Protein AF-A0A968TWY5-F1 (afdb_monomer_lite)

Structure (mmCIF, N/CA/C/O backbone):
data_AF-A0A968TWY5-F1
#
_entry.id   AF-A0A968TWY5-F1
#
loop_
_atom_site.group_PDB
_atom_site.id
_atom_site.type_symbol
_atom_site.label_atom_id
_atom_site.label_alt_id
_atom_site.label_comp_id
_atom_site.label_asym_id
_atom_site.label_entity_id
_atom_site.label_seq_id
_atom_site.pdbx_PDB_ins_code
_atom_site.Cartn_x
_atom_site.Cartn_y
_atom_site.Cartn_z
_atom_site.occupancy
_atom_site.B_iso_or_equiv
_atom_site.auth_seq_id
_atom_site.auth_comp_id
_atom_site.auth_asym_id
_atom_site.auth_atom_id
_atom_site.pdbx_PDB_model_num
ATOM 1 N N . MET A 1 1 ? 3.006 29.944 -26.250 1.00 40.38 1 MET A N 1
ATOM 2 C CA . MET A 1 1 ? 3.467 28.878 -25.336 1.00 40.38 1 MET A CA 1
ATOM 3 C C . MET A 1 1 ? 2.674 28.995 -24.046 1.00 40.38 1 MET A C 1
ATOM 5 O O . MET A 1 1 ? 3.045 29.760 -23.170 1.00 40.38 1 MET A O 1
ATOM 9 N N . THR A 1 2 ? 1.521 28.339 -23.972 1.00 36.22 2 THR A N 1
ATOM 10 C CA . THR A 1 2 ? 0.709 28.287 -22.752 1.00 36.22 2 THR A CA 1
ATOM 11 C C . THR A 1 2 ? 1.194 27.105 -21.925 1.00 36.22 2 THR A C 1
ATOM 13 O O . THR A 1 2 ? 0.906 25.958 -22.264 1.00 36.22 2 THR A O 1
ATOM 16 N N . SER A 1 3 ? 1.993 27.384 -20.892 1.00 39.66 3 SER A N 1
ATOM 17 C CA . SER A 1 3 ? 2.350 26.392 -19.877 1.00 39.66 3 SER A CA 1
ATOM 18 C C . SER A 1 3 ? 1.072 25.863 -19.247 1.00 39.66 3 SER A C 1
ATOM 20 O O . SER A 1 3 ? 0.326 26.602 -18.610 1.00 39.66 3 SER A O 1
ATOM 22 N N . ASN A 1 4 ? 0.817 24.581 -19.478 1.00 40.31 4 ASN A N 1
ATOM 23 C CA . ASN A 1 4 ? -0.280 23.853 -18.878 1.00 40.31 4 ASN A CA 1
ATOM 24 C C . ASN A 1 4 ? 0.097 23.600 -17.413 1.00 40.31 4 ASN A C 1
ATOM 26 O O . ASN A 1 4 ? 0.919 22.732 -17.115 1.00 40.31 4 ASN A O 1
ATOM 30 N N . THR A 1 5 ? -0.429 24.416 -16.504 1.00 46.09 5 THR A N 1
ATOM 31 C CA . THR A 1 5 ? -0.285 24.209 -15.064 1.00 46.09 5 THR A CA 1
ATOM 32 C C . THR A 1 5 ? -1.056 22.944 -14.700 1.00 46.09 5 THR A C 1
ATOM 34 O O . THR A 1 5 ? -2.278 22.972 -14.588 1.00 46.09 5 THR A O 1
ATOM 37 N N . ILE A 1 6 ? -0.356 21.820 -14.539 1.00 45.03 6 ILE A N 1
ATOM 38 C CA . ILE A 1 6 ? -0.931 20.624 -13.920 1.00 45.03 6 ILE A CA 1
ATOM 39 C C . ILE A 1 6 ? -1.167 20.989 -12.456 1.00 45.03 6 ILE A C 1
ATOM 41 O O . ILE A 1 6 ? -0.238 20.988 -11.650 1.00 45.03 6 ILE A O 1
ATOM 45 N N . GLN A 1 7 ? -2.396 21.368 -12.117 1.00 41.22 7 GLN A N 1
ATOM 46 C CA . GLN A 1 7 ? -2.822 21.401 -10.726 1.00 41.22 7 GLN A CA 1
ATOM 47 C C . GLN A 1 7 ? -2.757 19.961 -10.205 1.00 41.22 7 GLN A C 1
ATOM 49 O O . GLN A 1 7 ? -3.410 19.089 -10.783 1.00 41.22 7 GLN A O 1
ATOM 54 N N . PRO A 1 8 ? -1.995 19.663 -9.140 1.00 43.62 8 PRO A N 1
ATOM 55 C CA . PRO A 1 8 ? -2.210 18.423 -8.432 1.00 43.62 8 PRO A CA 1
ATOM 56 C C . PRO A 1 8 ? -3.536 18.597 -7.696 1.00 43.62 8 PRO A C 1
ATOM 58 O O . PRO A 1 8 ? -3.582 19.176 -6.611 1.00 43.62 8 PRO A O 1
ATOM 61 N N . GLU A 1 9 ? -4.638 18.127 -8.281 1.00 46.72 9 GLU A N 1
ATOM 62 C CA . GLU A 1 9 ? -5.758 17.732 -7.440 1.00 46.72 9 GLU A CA 1
ATOM 63 C C . GLU A 1 9 ? -5.181 16.713 -6.461 1.00 46.72 9 GLU A C 1
ATOM 65 O O . GLU A 1 9 ? -4.797 15.603 -6.835 1.00 46.72 9 GLU A O 1
ATOM 70 N N . SER A 1 10 ? -5.040 17.147 -5.211 1.00 53.59 10 SER A N 1
ATOM 71 C CA . SER A 1 10 ? -4.773 16.322 -4.040 1.00 53.59 10 SER A CA 1
ATOM 72 C C . SER A 1 10 ? -5.966 15.380 -3.840 1.00 53.59 10 SER A C 1
ATOM 74 O O . SER A 1 10 ? -6.706 15.466 -2.861 1.00 53.59 10 SER A O 1
ATOM 76 N N . ALA A 1 11 ? -6.204 14.508 -4.813 1.00 65.75 11 ALA A N 1
ATOM 77 C CA . ALA A 1 11 ? -7.198 13.469 -4.745 1.00 65.75 11 ALA A CA 1
ATOM 78 C C . ALA A 1 11 ? -6.668 12.445 -3.746 1.00 65.75 11 ALA A C 1
ATOM 80 O O . AL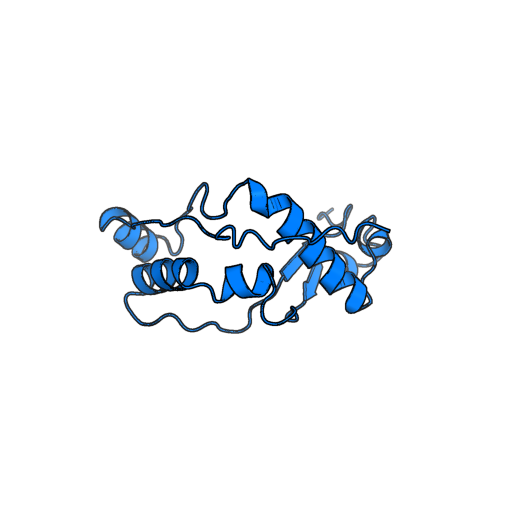A A 1 11 ? -5.670 11.764 -3.982 1.00 65.75 11 ALA A O 1
ATOM 81 N N . THR A 1 12 ? -7.306 12.411 -2.584 1.00 87.06 12 THR A N 1
ATOM 82 C CA . THR A 1 12 ? -7.020 11.480 -1.499 1.00 87.06 12 THR A CA 1
ATOM 83 C C . THR A 1 12 ? -6.877 10.060 -2.058 1.00 87.06 12 THR A C 1
ATOM 85 O O . THR A 1 12 ? -7.712 9.609 -2.841 1.00 87.06 12 THR A O 1
ATOM 88 N N . ILE A 1 13 ? -5.795 9.355 -1.706 1.00 95.12 13 ILE A N 1
ATOM 89 C CA . ILE A 1 13 ? -5.526 8.016 -2.258 1.00 95.12 13 ILE A CA 1
ATOM 90 C C . ILE A 1 13 ? -6.482 6.973 -1.677 1.00 95.12 13 ILE A C 1
ATOM 92 O O . ILE A 1 13 ? -7.024 6.128 -2.394 1.00 95.12 13 ILE A O 1
ATOM 96 N N . VAL A 1 14 ? -6.695 7.055 -0.368 1.00 96.25 14 VAL A N 1
ATOM 97 C CA . VAL A 1 14 ? -7.472 6.104 0.423 1.00 96.25 14 VAL A CA 1
ATOM 98 C C . VAL A 1 14 ? -8.782 6.750 0.841 1.00 96.25 14 VAL A C 1
ATOM 100 O O . VAL A 1 14 ? -8.803 7.920 1.224 1.00 96.25 14 VAL A O 1
ATOM 103 N N . ARG A 1 15 ? -9.871 5.985 0.745 1.00 94.56 15 ARG A N 1
ATOM 104 C CA . ARG A 1 15 ? -11.192 6.429 1.195 1.00 94.56 15 ARG A CA 1
ATOM 105 C C . ARG A 1 15 ? -11.212 6.566 2.708 1.00 94.56 15 ARG A C 1
ATOM 107 O O . ARG A 1 15 ? -10.543 5.810 3.408 1.00 94.56 15 ARG A O 1
ATOM 114 N N . ASP A 1 16 ? -12.035 7.476 3.206 1.00 92.12 16 ASP A N 1
ATOM 115 C CA . ASP A 1 16 ? -12.350 7.468 4.627 1.00 92.12 16 ASP A CA 1
ATOM 116 C C . ASP A 1 16 ? -13.202 6.233 4.955 1.00 92.12 16 ASP A C 1
ATOM 118 O O . ASP A 1 16 ? -14.198 5.961 4.276 1.00 92.12 16 ASP A O 1
ATOM 122 N N . ILE A 1 17 ? -12.751 5.438 5.925 1.00 94.06 17 ILE A N 1
ATOM 123 C CA . ILE A 1 17 ? -13.352 4.154 6.295 1.00 94.06 17 ILE A CA 1
ATOM 124 C C . ILE A 1 17 ? -13.440 4.088 7.810 1.00 94.06 17 ILE A C 1
ATOM 126 O O . ILE A 1 17 ? -12.428 4.054 8.513 1.00 94.06 17 ILE A O 1
ATOM 130 N N . GLU A 1 18 ? -14.667 3.975 8.298 1.00 94.25 18 GLU A N 1
ATOM 131 C CA . GLU A 1 18 ? -14.946 3.698 9.697 1.00 94.25 18 GLU A CA 1
ATOM 132 C C . GLU A 1 18 ? -15.141 2.195 9.897 1.00 94.25 18 GLU A C 1
ATOM 134 O O . GLU A 1 18 ? -16.053 1.593 9.335 1.00 94.25 18 GLU A O 1
ATOM 139 N N . LEU A 1 19 ? -14.278 1.581 10.709 1.00 97.25 19 LEU A N 1
ATOM 140 C CA . LEU A 1 19 ? -14.385 0.161 11.039 1.00 97.25 19 LEU A CA 1
ATOM 141 C C . LEU A 1 19 ? -15.321 -0.063 12.224 1.00 97.25 19 LEU A C 1
ATOM 143 O O . LEU A 1 19 ? -15.101 0.455 13.329 1.00 97.25 19 LEU A O 1
ATOM 147 N N . THR A 1 20 ? -16.304 -0.930 12.024 1.00 97.81 20 THR A N 1
ATOM 148 C CA . THR A 1 20 ? -17.212 -1.380 13.077 1.00 97.81 20 THR A CA 1
ATOM 149 C C . THR A 1 20 ? -16.485 -2.237 14.119 1.00 97.81 20 THR A C 1
ATOM 151 O O . THR A 1 20 ? -15.433 -2.834 13.876 1.00 97.81 20 THR A O 1
ATOM 154 N N . ASN A 1 21 ? -17.066 -2.350 15.318 1.00 98.25 21 ASN A N 1
ATOM 155 C CA . ASN A 1 21 ? -16.544 -3.258 16.347 1.00 98.25 21 ASN A CA 1
ATOM 156 C C . ASN A 1 21 ? -16.548 -4.726 15.885 1.00 98.25 21 ASN A C 1
ATOM 158 O O . ASN A 1 21 ? -15.653 -5.477 16.266 1.00 98.25 21 ASN A O 1
ATOM 162 N N . ALA A 1 22 ? -17.527 -5.121 15.064 1.00 98.44 22 ALA A N 1
ATOM 163 C CA . ALA A 1 22 ? -17.626 -6.473 14.526 1.00 98.44 22 ALA A CA 1
ATOM 164 C C . ALA A 1 22 ? -16.480 -6.783 13.549 1.00 98.44 22 ALA A C 1
ATOM 166 O O . ALA A 1 22 ? -15.863 -7.837 13.657 1.00 98.44 22 ALA A O 1
ATOM 167 N N . GLU A 1 23 ? -16.129 -5.852 12.659 1.00 98.50 23 GLU A N 1
ATOM 168 C CA . GLU A 1 23 ? -14.988 -6.005 11.742 1.00 98.50 23 GLU A CA 1
ATOM 169 C C . GLU A 1 23 ? -13.648 -6.053 12.482 1.00 98.50 23 GLU A C 1
ATOM 171 O O . GLU A 1 23 ? -12.778 -6.853 12.144 1.00 98.50 23 GLU A O 1
ATOM 176 N N . VAL A 1 24 ? -13.482 -5.244 13.535 1.00 98.44 24 VAL A N 1
ATOM 177 C CA . VAL A 1 24 ? -12.282 -5.308 14.388 1.00 98.44 24 VAL A CA 1
ATOM 178 C C . VAL A 1 24 ? -12.212 -6.640 15.138 1.00 98.44 24 VAL A C 1
ATOM 180 O O . VAL A 1 24 ? -11.129 -7.210 15.260 1.00 98.44 24 VAL A O 1
ATOM 183 N N . ALA A 1 25 ? -13.340 -7.154 15.635 1.00 98.31 25 ALA A N 1
ATOM 184 C CA . ALA A 1 25 ? -13.393 -8.469 16.269 1.00 98.31 25 ALA A CA 1
ATOM 185 C C . ALA A 1 25 ? -13.052 -9.586 15.270 1.00 98.31 25 ALA A C 1
ATOM 187 O O . ALA A 1 25 ? -12.221 -10.435 15.580 1.00 98.31 25 ALA A O 1
ATOM 188 N N . PHE A 1 26 ? -13.607 -9.525 14.056 1.00 98.56 26 PHE A N 1
ATOM 189 C CA . PHE A 1 26 ? -13.286 -10.448 12.967 1.00 98.56 26 PHE A CA 1
ATOM 190 C C . PHE A 1 26 ? -11.791 -10.433 12.639 1.00 98.56 26 PHE A C 1
ATOM 192 O O . PHE A 1 26 ? -11.165 -11.485 12.599 1.00 98.56 26 PHE A O 1
ATOM 199 N N . TYR A 1 27 ? -11.190 -9.250 12.475 1.00 98.44 27 TYR A N 1
ATOM 200 C CA . TYR A 1 27 ? -9.754 -9.120 12.217 1.00 98.44 27 TYR A CA 1
ATOM 201 C C . TYR A 1 27 ? -8.903 -9.773 13.313 1.00 98.44 27 TYR A C 1
ATOM 203 O O . TYR A 1 27 ? -7.926 -10.452 13.010 1.00 98.44 27 TYR A O 1
ATOM 211 N N . LYS A 1 28 ? -9.269 -9.579 14.585 1.00 97.81 28 LYS A N 1
ATOM 212 C CA . LYS A 1 28 ? -8.537 -10.157 15.722 1.00 97.81 28 LYS A CA 1
ATOM 213 C C . LYS A 1 28 ? -8.650 -11.678 15.791 1.00 97.81 28 LYS A C 1
ATOM 215 O O . LYS A 1 28 ? -7.699 -12.320 16.220 1.00 97.81 28 LYS A O 1
ATOM 220 N N . ASP A 1 29 ? -9.789 -12.225 15.386 1.00 98.31 29 ASP A N 1
ATOM 221 C CA . ASP A 1 29 ? -10.055 -13.663 15.380 1.00 98.31 29 ASP A CA 1
ATOM 222 C C . ASP A 1 29 ? -9.405 -14.36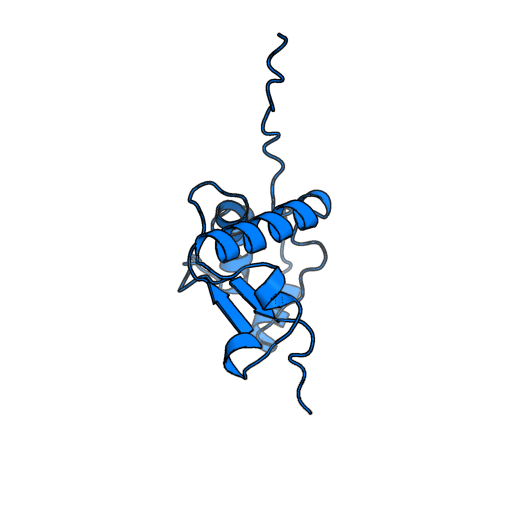7 14.174 1.00 98.31 29 ASP A C 1
ATOM 224 O O . ASP A 1 29 ? -8.785 -15.416 14.312 1.00 98.31 29 ASP A O 1
ATOM 228 N N . GLN A 1 30 ? -9.486 -13.755 12.990 1.00 98.31 30 GLN A N 1
ATOM 229 C CA . GLN A 1 30 ? -9.082 -14.371 11.721 1.00 98.31 30 GLN A CA 1
ATOM 230 C C . GLN A 1 30 ? -7.676 -13.968 11.256 1.00 98.31 30 GLN A C 1
ATOM 232 O O . GLN A 1 30 ? -7.093 -14.615 10.388 1.00 98.31 30 GLN A O 1
ATOM 237 N N . GLY A 1 31 ? -7.125 -12.878 11.791 1.00 97.19 31 GLY A N 1
ATOM 238 C CA . GLY A 1 31 ? -5.830 -12.326 11.385 1.00 97.19 31 GLY A CA 1
ATOM 239 C C . GLY A 1 31 ? -5.849 -11.551 10.061 1.00 97.19 31 GLY A C 1
ATOM 240 O O . GLY A 1 31 ? -4.796 -11.115 9.597 1.00 97.19 31 GLY A O 1
ATOM 241 N N . PHE A 1 32 ? -7.018 -11.357 9.441 1.00 97.25 32 PHE A N 1
ATOM 242 C CA . PHE A 1 32 ? -7.188 -10.549 8.231 1.00 97.25 32 PHE A CA 1
ATOM 243 C C . PHE A 1 32 ? -8.576 -9.895 8.174 1.00 97.25 32 PHE A C 1
ATOM 245 O O . PHE A 1 32 ? -9.513 -10.339 8.831 1.00 97.25 32 PHE A O 1
ATOM 252 N N . LEU A 1 33 ? -8.712 -8.838 7.369 1.00 97.81 33 LEU A N 1
ATOM 253 C CA . LEU A 1 33 ? -9.992 -8.197 7.060 1.00 97.81 33 LEU A CA 1
ATOM 254 C C . LEU A 1 33 ? -9.951 -7.646 5.624 1.00 97.81 33 LEU A C 1
ATOM 256 O O . LEU A 1 33 ? -9.108 -6.796 5.331 1.00 97.81 33 LEU A O 1
ATOM 260 N N . PRO A 1 34 ? -10.821 -8.107 4.710 1.00 96.94 34 PRO A N 1
ATOM 261 C CA . PRO A 1 34 ? -10.914 -7.526 3.379 1.00 96.94 34 PRO A CA 1
ATOM 262 C C . PRO A 1 34 ? -11.626 -6.167 3.434 1.00 96.94 34 PRO A C 1
ATOM 264 O O . PRO A 1 34 ? -12.726 -6.059 3.964 1.00 96.94 34 PRO A O 1
ATOM 267 N N . LEU A 1 35 ? -11.013 -5.140 2.839 1.00 96.88 35 LEU A N 1
ATOM 268 C CA . LEU A 1 35 ? -11.555 -3.778 2.756 1.00 96.88 35 LEU A CA 1
ATOM 269 C C . LEU A 1 35 ? -11.824 -3.405 1.287 1.00 96.88 35 LEU A C 1
ATOM 271 O O . LEU A 1 35 ? -10.974 -2.788 0.632 1.00 96.88 35 LEU A O 1
ATOM 275 N N . PRO A 1 36 ? -12.966 -3.818 0.708 1.00 95.00 36 PRO A N 1
ATOM 276 C CA . PRO A 1 36 ? -13.281 -3.516 -0.682 1.00 95.00 36 PRO A CA 1
ATOM 277 C C . PRO A 1 36 ? -13.402 -2.004 -0.897 1.00 95.00 36 PRO A C 1
ATOM 279 O O . PRO A 1 36 ? -14.056 -1.295 -0.139 1.00 95.00 36 PRO A O 1
ATOM 282 N N . GLY A 1 37 ? -12.766 -1.500 -1.956 1.00 93.62 37 GLY A N 1
ATOM 283 C CA . GLY A 1 37 ? -12.783 -0.071 -2.275 1.00 93.62 37 GLY A CA 1
ATOM 284 C C . GLY A 1 37 ? -11.894 0.801 -1.383 1.00 93.62 37 GLY A C 1
ATOM 285 O O . GLY A 1 37 ? -12.018 2.018 -1.463 1.00 93.62 37 GLY A O 1
ATOM 286 N N . PHE A 1 38 ? -10.991 0.211 -0.587 1.00 96.69 38 PHE A N 1
ATOM 287 C CA . PHE A 1 38 ? -10.045 0.938 0.271 1.00 96.69 38 PHE A CA 1
ATOM 288 C C . PHE A 1 38 ? -9.304 2.066 -0.463 1.00 96.69 38 PHE A C 1
ATOM 290 O O . PHE A 1 38 ? -9.251 3.200 0.008 1.00 96.69 38 PHE A O 1
ATOM 297 N N . VAL A 1 39 ? -8.795 1.778 -1.661 1.00 96.75 39 VAL A N 1
ATOM 298 C CA . VAL A 1 39 ? -8.182 2.776 -2.546 1.00 96.75 39 VAL A CA 1
ATOM 299 C C . VAL A 1 39 ? -9.234 3.339 -3.503 1.00 96.75 39 VAL A C 1
ATOM 301 O O . VAL A 1 39 ? -10.048 2.599 -4.065 1.00 96.75 39 VAL A O 1
ATOM 304 N N . HIS A 1 40 ? -9.215 4.655 -3.731 1.00 96.00 40 HIS A N 1
ATOM 305 C CA . HIS A 1 40 ? -10.053 5.278 -4.753 1.00 96.00 40 HIS A CA 1
ATOM 306 C C . HIS A 1 40 ? -9.737 4.690 -6.136 1.00 96.00 40 HIS A C 1
ATOM 308 O O . HIS A 1 40 ? -8.593 4.709 -6.582 1.00 96.00 40 HIS A O 1
ATOM 314 N N . ALA A 1 41 ? -10.760 4.213 -6.854 1.00 95.31 41 ALA A N 1
ATOM 315 C CA . ALA A 1 41 ? -10.588 3.555 -8.154 1.00 95.31 41 ALA A CA 1
ATOM 316 C C . ALA A 1 41 ? -9.827 4.426 -9.174 1.00 95.31 41 ALA A C 1
ATOM 318 O O . ALA A 1 41 ? -8.997 3.916 -9.921 1.00 95.31 41 ALA A O 1
ATOM 319 N N . ALA A 1 42 ? -10.045 5.746 -9.139 1.00 95.12 42 ALA A N 1
ATOM 320 C CA . ALA A 1 42 ? -9.344 6.716 -9.982 1.00 95.12 42 ALA A CA 1
ATOM 321 C C . ALA A 1 42 ? -7.816 6.740 -9.766 1.00 95.12 42 ALA A C 1
ATOM 323 O O . ALA A 1 42 ? -7.080 7.147 -10.658 1.00 95.12 42 ALA A O 1
ATOM 324 N N . GLN A 1 43 ? -7.327 6.285 -8.607 1.00 95.50 43 GLN A N 1
ATOM 325 C CA . GLN A 1 43 ? -5.904 6.284 -8.254 1.00 95.50 43 GLN A CA 1
ATOM 326 C C . GLN A 1 43 ? -5.189 4.985 -8.637 1.00 95.50 43 GLN A C 1
ATOM 328 O O . GLN A 1 43 ? -3.961 4.956 -8.681 1.00 95.50 43 GLN A O 1
ATOM 333 N N . ILE A 1 44 ? -5.929 3.912 -8.941 1.00 95.31 44 ILE A N 1
ATOM 334 C CA . ILE A 1 44 ? -5.356 2.574 -9.158 1.00 95.31 44 ILE A CA 1
ATOM 335 C C . ILE A 1 44 ? -4.384 2.558 -10.337 1.00 95.31 44 ILE A C 1
ATOM 337 O O . ILE A 1 44 ? -3.276 2.044 -10.204 1.00 95.31 44 ILE A O 1
ATOM 341 N N . HIS A 1 45 ? -4.769 3.141 -11.476 1.00 96.44 45 HIS A N 1
ATOM 342 C CA . HIS A 1 45 ? -3.898 3.162 -12.651 1.00 96.44 45 HIS A CA 1
ATOM 343 C C . HIS A 1 45 ? -2.627 3.985 -12.400 1.00 96.44 45 HIS A C 1
ATOM 345 O O . HIS A 1 45 ? -1.533 3.529 -12.711 1.00 96.44 45 HIS A O 1
ATOM 351 N N . ALA A 1 46 ? -2.747 5.153 -11.764 1.00 96.00 46 ALA A N 1
ATOM 352 C CA . ALA A 1 46 ? -1.594 5.996 -11.455 1.00 96.00 46 ALA A CA 1
ATOM 353 C C . ALA A 1 46 ? -0.629 5.329 -10.458 1.00 96.00 46 ALA A C 1
ATOM 355 O O . ALA A 1 46 ? 0.581 5.387 -10.652 1.00 96.00 46 ALA A O 1
ATOM 356 N N . LEU A 1 47 ? -1.150 4.659 -9.423 1.00 96.56 47 LEU A N 1
ATOM 357 C CA . LEU A 1 47 ? -0.341 3.862 -8.494 1.00 96.56 47 LEU A CA 1
ATOM 358 C C . LEU A 1 47 ? 0.379 2.719 -9.212 1.00 96.56 47 LEU A C 1
ATOM 360 O O . LEU A 1 47 ? 1.552 2.473 -8.950 1.00 96.56 47 LEU A O 1
ATOM 364 N N . HIS A 1 48 ? -0.315 2.029 -10.120 1.00 96.00 48 HIS A N 1
ATOM 365 C CA . HIS A 1 48 ? 0.274 0.960 -10.918 1.00 96.00 48 HIS A CA 1
ATOM 366 C C . HIS A 1 48 ? 1.457 1.461 -11.755 1.00 96.00 48 HIS A C 1
ATOM 368 O O . HIS A 1 48 ? 2.534 0.870 -11.691 1.00 96.00 48 HIS A O 1
ATOM 374 N N . GLU A 1 49 ? 1.286 2.561 -12.494 1.00 97.06 49 GLU A N 1
ATOM 375 C CA . GLU A 1 49 ? 2.376 3.144 -13.282 1.00 97.06 49 GLU A CA 1
ATOM 376 C C . GLU A 1 49 ? 3.538 3.599 -12.389 1.00 97.06 49 GLU A C 1
ATOM 378 O O . GLU A 1 49 ? 4.685 3.274 -12.681 1.00 97.06 49 GLU A O 1
ATOM 383 N N . GLU A 1 50 ? 3.255 4.234 -11.248 1.00 96.88 50 GLU A N 1
ATOM 384 C CA . GLU A 1 50 ? 4.288 4.688 -10.311 1.00 96.88 50 GLU A CA 1
ATOM 385 C C . GLU A 1 50 ? 5.124 3.524 -9.748 1.00 96.88 50 GLU A C 1
ATOM 387 O O . GLU A 1 50 ? 6.345 3.632 -9.639 1.00 96.88 50 GLU A O 1
ATOM 392 N N . ILE A 1 51 ? 4.501 2.377 -9.447 1.00 96.31 51 ILE A N 1
ATOM 393 C CA . ILE A 1 51 ? 5.218 1.164 -9.018 1.00 96.31 51 ILE A CA 1
ATOM 394 C C . ILE A 1 51 ? 6.167 0.679 -10.122 1.00 96.31 51 ILE A C 1
ATOM 396 O O . ILE A 1 51 ? 7.313 0.319 -9.842 1.00 96.31 51 ILE A O 1
ATOM 400 N N . LEU A 1 52 ? 5.709 0.661 -11.377 1.00 95.56 52 LEU A N 1
ATOM 401 C CA . LEU A 1 52 ? 6.535 0.240 -12.509 1.00 95.56 52 LEU A CA 1
ATOM 402 C C . LEU A 1 52 ? 7.688 1.212 -12.772 1.00 95.56 52 LEU A C 1
ATOM 404 O O . LEU A 1 52 ? 8.793 0.766 -13.083 1.00 95.56 52 LEU A O 1
ATOM 408 N N . ASP A 1 53 ? 7.459 2.509 -12.603 1.00 96.19 53 ASP A N 1
ATOM 409 C CA . ASP A 1 53 ? 8.487 3.534 -12.770 1.00 96.19 53 ASP A CA 1
ATOM 410 C C . ASP A 1 53 ? 9.558 3.433 -11.674 1.00 96.19 53 ASP A C 1
ATOM 412 O O . ASP A 1 53 ? 10.753 3.501 -11.969 1.00 96.19 53 ASP A O 1
ATOM 416 N N . VAL A 1 54 ? 9.159 3.167 -10.425 1.00 96.12 54 VAL A N 1
ATOM 417 C CA . VAL A 1 54 ? 10.083 2.880 -9.315 1.00 96.12 54 VAL A CA 1
ATOM 418 C C . VAL A 1 54 ? 10.929 1.637 -9.601 1.00 96.12 54 VAL A C 1
ATOM 420 O O . VAL A 1 54 ? 12.146 1.660 -9.394 1.00 96.12 54 VAL A O 1
ATOM 423 N N . LEU A 1 55 ? 10.318 0.557 -10.098 1.00 94.62 55 LEU A N 1
ATOM 424 C CA . LEU A 1 55 ? 11.049 -0.651 -10.489 1.00 94.62 55 LEU A CA 1
ATOM 425 C C . LEU A 1 55 ? 12.038 -0.367 -11.622 1.00 94.62 55 LEU A C 1
ATOM 427 O O . LEU A 1 55 ? 13.193 -0.789 -11.543 1.00 94.62 55 LEU A O 1
ATOM 431 N N . GLN A 1 56 ? 11.619 0.389 -12.636 1.00 95.12 56 GLN A N 1
ATOM 432 C CA . GLN A 1 56 ? 12.473 0.768 -13.756 1.00 95.12 56 GLN A CA 1
ATOM 433 C C . GLN A 1 56 ? 13.655 1.631 -13.307 1.00 95.12 56 GLN A C 1
ATOM 435 O O . GLN A 1 56 ? 14.783 1.368 -13.725 1.00 95.12 56 GLN A O 1
ATOM 440 N N . ALA A 1 57 ? 13.432 2.598 -12.413 1.00 94.94 57 ALA A N 1
ATOM 441 C CA . ALA A 1 57 ? 14.493 3.402 -11.805 1.00 94.94 57 ALA A CA 1
ATOM 442 C C . ALA A 1 57 ? 15.489 2.550 -10.992 1.00 94.94 57 ALA A C 1
ATOM 444 O O . ALA A 1 57 ? 16.660 2.902 -10.881 1.00 94.94 57 ALA A O 1
ATOM 445 N N . ASN A 1 58 ? 15.042 1.396 -10.489 1.00 92.25 58 ASN A N 1
ATOM 446 C CA . ASN A 1 58 ? 15.854 0.396 -9.794 1.00 92.25 58 ASN A CA 1
ATOM 447 C C . ASN A 1 58 ? 16.419 -0.700 -10.724 1.00 92.25 58 ASN A C 1
ATOM 449 O O . ASN A 1 58 ? 16.868 -1.747 -10.259 1.00 92.25 58 ASN A O 1
ATOM 453 N N . GLY A 1 59 ? 16.402 -0.482 -12.043 1.00 92.12 59 GLY A N 1
ATOM 454 C CA . GLY A 1 59 ? 16.998 -1.385 -13.032 1.00 92.12 59 GLY A CA 1
ATOM 455 C C . GLY A 1 59 ? 16.118 -2.568 -13.450 1.00 92.12 59 GLY A C 1
ATOM 456 O O . GLY A 1 59 ? 16.580 -3.447 -14.175 1.00 92.12 59 GLY A O 1
ATOM 457 N N . ILE A 1 60 ? 14.848 -2.606 -13.037 1.00 91.06 60 ILE A N 1
ATOM 458 C CA . ILE A 1 60 ? 13.887 -3.649 -13.414 1.00 91.06 60 ILE A CA 1
ATOM 459 C C . ILE A 1 60 ? 12.953 -3.089 -14.486 1.00 91.06 60 ILE A C 1
ATOM 461 O O . ILE A 1 60 ? 11.968 -2.416 -14.201 1.00 91.06 60 ILE A O 1
ATOM 465 N N . THR A 1 61 ? 13.259 -3.373 -15.749 1.00 91.50 61 THR A N 1
ATOM 466 C CA . THR A 1 61 ? 12.466 -2.860 -16.876 1.00 91.50 61 THR A CA 1
ATOM 467 C C . THR A 1 61 ? 11.148 -3.618 -17.051 1.00 91.50 61 THR A C 1
ATOM 469 O O . THR A 1 61 ? 11.035 -4.798 -16.710 1.00 91.50 61 THR A O 1
ATOM 472 N N . ARG A 1 62 ? 10.155 -2.982 -17.687 1.00 89.81 62 ARG A N 1
ATOM 473 C CA . ARG A 1 62 ? 8.886 -3.642 -18.056 1.00 89.81 62 ARG A CA 1
ATOM 474 C C . ARG A 1 62 ? 9.104 -4.880 -18.934 1.00 89.81 62 ARG A C 1
ATOM 476 O O . ARG A 1 62 ? 8.408 -5.879 -18.777 1.00 89.81 62 ARG A O 1
ATOM 483 N N . THR A 1 63 ? 10.120 -4.864 -19.797 1.00 88.31 63 THR A N 1
ATOM 484 C CA . THR A 1 63 ? 10.515 -6.024 -20.612 1.00 88.31 63 THR A CA 1
ATOM 485 C C . THR A 1 63 ? 10.978 -7.200 -19.753 1.00 88.31 63 THR A C 1
ATOM 487 O O . THR A 1 63 ? 10.648 -8.340 -20.056 1.00 88.31 63 THR A O 1
ATOM 490 N N . MET A 1 64 ? 11.682 -6.955 -18.645 1.00 86.81 64 MET A N 1
ATOM 491 C CA . MET A 1 64 ? 12.065 -8.023 -17.709 1.00 86.81 64 MET A CA 1
ATOM 492 C C . MET A 1 64 ? 10.858 -8.617 -16.969 1.00 86.81 64 MET A C 1
ATOM 494 O O . MET A 1 64 ? 10.918 -9.760 -16.522 1.00 86.81 64 MET A O 1
ATOM 498 N N . LEU A 1 65 ? 9.759 -7.866 -16.847 1.00 86.75 65 LEU A N 1
ATOM 499 C CA . LEU A 1 65 ? 8.510 -8.332 -16.238 1.00 86.75 65 LEU A CA 1
ATOM 500 C C . LEU A 1 65 ? 7.612 -9.102 -17.221 1.00 86.75 65 LEU A C 1
ATOM 502 O O . LEU A 1 65 ? 6.721 -9.830 -16.782 1.00 86.75 65 LEU A O 1
ATOM 506 N N . SER A 1 66 ? 7.831 -8.986 -18.535 1.00 85.00 66 SER A N 1
ATOM 507 C CA . SER A 1 66 ? 6.984 -9.638 -19.547 1.00 85.00 66 SER A CA 1
ATOM 508 C C . SER A 1 66 ? 7.239 -11.142 -19.680 1.00 85.00 66 SER A C 1
ATOM 510 O O . SER A 1 66 ? 6.381 -11.871 -20.182 1.00 85.00 66 SER A O 1
ATOM 512 N N . LYS A 1 67 ? 8.396 -11.631 -19.215 1.00 79.81 67 LYS A N 1
ATOM 513 C CA . LYS A 1 67 ? 8.730 -13.057 -19.211 1.00 79.81 67 LYS A CA 1
ATOM 514 C C . LYS A 1 67 ? 9.785 -13.374 -18.157 1.00 79.81 67 LYS A C 1
ATOM 516 O O . LYS A 1 67 ? 10.934 -12.964 -18.285 1.00 79.81 67 LYS A O 1
ATOM 521 N N . ALA A 1 68 ? 9.422 -14.183 -17.164 1.00 77.38 68 ALA A N 1
ATOM 522 C CA . ALA A 1 68 ? 10.404 -14.733 -16.234 1.00 77.38 68 ALA A CA 1
ATOM 523 C C . ALA A 1 68 ? 11.372 -15.677 -16.976 1.00 77.38 68 ALA A C 1
ATOM 525 O O . ALA A 1 68 ? 10.940 -16.682 -17.547 1.00 77.38 68 ALA A O 1
ATOM 526 N N . THR A 1 69 ? 12.672 -15.377 -16.969 1.00 73.88 69 THR A N 1
ATOM 527 C CA . THR A 1 69 ? 13.709 -16.244 -17.561 1.00 73.88 69 THR A CA 1
ATOM 528 C C . THR A 1 69 ? 14.373 -17.129 -16.506 1.00 73.88 69 THR A C 1
ATOM 530 O O . THR A 1 69 ? 14.737 -18.267 -16.795 1.00 73.88 69 THR A O 1
ATOM 533 N N . THR A 1 70 ? 14.439 -16.667 -15.257 1.00 74.38 70 THR A N 1
ATOM 534 C CA . THR A 1 70 ? 14.948 -17.401 -14.093 1.00 74.38 70 THR A CA 1
ATOM 535 C C . THR A 1 70 ? 13.938 -17.413 -12.938 1.00 74.38 70 THR A C 1
ATOM 537 O O . THR A 1 70 ? 12.945 -16.682 -12.933 1.00 74.38 70 THR A O 1
ATOM 540 N N . LYS A 1 71 ? 14.178 -18.245 -11.910 1.00 75.00 71 LYS A N 1
ATOM 541 C CA . LYS A 1 71 ? 13.342 -18.263 -10.691 1.00 75.00 71 LYS A CA 1
ATOM 542 C C . LYS A 1 71 ? 13.329 -16.907 -9.973 1.00 75.00 71 LYS A C 1
ATOM 544 O O . LYS A 1 71 ? 12.283 -16.528 -9.458 1.00 75.00 71 LYS A O 1
ATOM 549 N N . ALA A 1 72 ? 14.452 -16.187 -9.977 1.00 70.69 72 ALA A N 1
ATOM 550 C CA . ALA A 1 72 ? 14.572 -14.866 -9.360 1.00 70.69 72 ALA A CA 1
ATOM 551 C C . ALA A 1 72 ? 13.759 -13.788 -10.099 1.00 70.69 72 ALA A C 1
ATOM 553 O O . ALA A 1 72 ? 13.413 -12.765 -9.516 1.00 70.69 72 ALA A O 1
ATOM 554 N N . ASP A 1 73 ? 13.409 -14.025 -11.365 1.00 73.56 73 ASP A N 1
ATOM 555 C CA . ASP A 1 73 ? 12.614 -13.086 -12.161 1.00 73.56 73 ASP A CA 1
ATOM 556 C C . ASP A 1 73 ? 11.113 -13.252 -11.929 1.00 73.56 73 ASP A C 1
ATOM 558 O O . ASP A 1 73 ? 10.331 -12.391 -12.316 1.00 73.56 73 ASP A O 1
ATOM 562 N N . LYS A 1 74 ? 10.693 -14.342 -11.272 1.00 82.69 74 LYS A N 1
ATOM 563 C CA . LYS A 1 74 ? 9.275 -14.627 -11.020 1.00 82.69 74 LYS A CA 1
ATOM 564 C C . LYS A 1 74 ? 8.634 -13.615 -10.076 1.00 82.69 74 LYS A C 1
ATOM 566 O O . LYS A 1 74 ? 7.447 -13.338 -10.226 1.00 82.69 74 LYS A O 1
ATOM 571 N N . LEU A 1 75 ? 9.397 -13.094 -9.117 1.00 87.25 75 LEU A N 1
ATOM 572 C CA . LEU A 1 75 ? 8.931 -12.134 -8.126 1.00 87.25 75 LEU A CA 1
ATOM 573 C C . LEU A 1 75 ? 9.988 -11.051 -7.935 1.00 87.25 75 LEU A C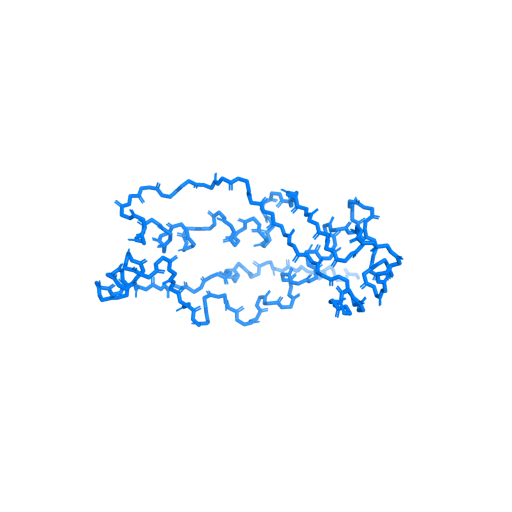 1
ATOM 575 O O . LEU A 1 75 ? 11.117 -11.336 -7.546 1.00 87.25 75 LEU A O 1
ATOM 579 N N . ARG A 1 76 ? 9.607 -9.806 -8.199 1.00 89.69 76 ARG A N 1
ATOM 580 C CA . ARG A 1 76 ? 10.443 -8.631 -7.977 1.00 89.69 76 ARG A CA 1
ATOM 581 C C . ARG A 1 76 ? 9.905 -7.858 -6.793 1.00 89.69 76 ARG A C 1
ATOM 583 O O . ARG A 1 76 ? 8.714 -7.567 -6.752 1.00 89.69 76 ARG A O 1
ATOM 590 N N . GLN A 1 77 ? 10.780 -7.544 -5.846 1.00 91.88 77 GLN A N 1
ATOM 591 C CA . GLN A 1 77 ? 10.445 -6.747 -4.675 1.00 91.88 77 GLN A CA 1
ATOM 592 C C . GLN A 1 77 ? 11.265 -5.464 -4.674 1.00 91.88 77 GLN A C 1
ATOM 594 O O . GLN A 1 77 ? 12.444 -5.483 -5.023 1.00 91.88 77 GLN A O 1
ATOM 599 N N . CYS A 1 78 ? 10.644 -4.360 -4.274 1.00 93.75 78 CYS A N 1
ATOM 600 C CA . CYS A 1 78 ? 11.330 -3.089 -4.097 1.00 93.75 78 CYS A CA 1
ATOM 601 C C . CYS A 1 78 ? 10.800 -2.384 -2.848 1.00 93.75 78 CYS A C 1
ATOM 603 O O . CYS A 1 78 ? 9.600 -2.134 -2.735 1.00 93.75 78 CYS A O 1
ATOM 605 N N . SER A 1 79 ? 11.700 -2.075 -1.914 1.00 94.94 79 SER A N 1
ATOM 606 C CA . SER A 1 79 ? 11.388 -1.325 -0.686 1.00 94.94 79 SER A CA 1
ATOM 607 C C . SER A 1 79 ? 11.511 0.191 -0.856 1.00 94.94 79 SER A C 1
ATOM 609 O O . SER A 1 79 ? 11.297 0.933 0.097 1.00 94.94 79 SER A O 1
ATOM 611 N N . GLN A 1 80 ? 11.904 0.659 -2.042 1.00 95.12 80 GLN A N 1
ATOM 612 C CA . GLN A 1 80 ? 12.079 2.078 -2.329 1.00 95.12 80 GLN A CA 1
ATOM 613 C C . GLN A 1 80 ? 10.810 2.660 -2.951 1.00 95.12 80 GLN A C 1
ATOM 615 O O . GLN A 1 80 ? 10.090 1.976 -3.670 1.00 95.12 80 GLN A O 1
ATOM 620 N N . TYR A 1 81 ? 10.560 3.933 -2.679 1.00 95.31 81 TYR A N 1
ATOM 621 C CA . TYR A 1 81 ? 9.569 4.779 -3.336 1.00 95.31 81 TYR A CA 1
ATOM 622 C C . TYR A 1 81 ? 9.950 6.240 -3.070 1.00 95.31 81 TYR A C 1
ATOM 624 O O . TYR A 1 81 ? 10.728 6.531 -2.156 1.00 95.31 81 TYR A O 1
ATOM 632 N N . LEU A 1 82 ? 9.453 7.164 -3.889 1.00 94.50 82 LEU A N 1
ATOM 633 C CA . LEU A 1 82 ? 9.766 8.583 -3.738 1.00 94.50 82 LEU A CA 1
ATOM 634 C C . LEU A 1 82 ? 8.977 9.174 -2.557 1.00 94.50 82 LEU A C 1
ATOM 636 O O . LEU A 1 82 ? 7.789 8.909 -2.404 1.00 94.50 82 LEU A O 1
ATOM 640 N N . ALA A 1 83 ? 9.618 10.000 -1.731 1.00 93.75 83 ALA A N 1
ATOM 641 C CA . ALA A 1 83 ? 8.907 10.754 -0.700 1.00 93.75 83 ALA A CA 1
ATOM 642 C C . ALA A 1 83 ? 7.881 11.713 -1.333 1.00 93.75 83 ALA A C 1
ATOM 644 O O . ALA A 1 83 ? 8.150 12.313 -2.374 1.00 93.75 83 ALA A O 1
ATOM 645 N N . ASN A 1 84 ? 6.727 11.891 -0.687 1.00 93.62 84 ASN A N 1
ATOM 646 C CA . ASN A 1 84 ? 5.583 12.673 -1.176 1.00 93.62 84 ASN A CA 1
ATOM 647 C C . ASN A 1 84 ? 4.952 12.147 -2.481 1.00 93.62 84 ASN A C 1
ATOM 649 O O . ASN A 1 84 ? 4.238 12.881 -3.167 1.00 93.62 84 ASN A O 1
ATOM 653 N N . SER A 1 85 ? 5.210 10.890 -2.846 1.00 95.38 85 SER A N 1
ATOM 654 C CA . SER A 1 85 ? 4.577 10.233 -3.991 1.00 95.38 85 SER A CA 1
ATOM 655 C C . SER A 1 85 ? 3.209 9.637 -3.635 1.00 95.38 85 SER A C 1
ATOM 657 O O . SER A 1 85 ? 2.777 9.677 -2.479 1.00 95.38 85 SER A O 1
ATOM 659 N N . ARG A 1 86 ? 2.500 9.046 -4.609 1.00 95.81 86 ARG A N 1
ATOM 660 C CA . ARG A 1 86 ? 1.217 8.379 -4.323 1.00 95.81 86 ARG A CA 1
ATOM 661 C C . ARG A 1 86 ? 1.420 7.115 -3.503 1.00 95.81 86 ARG A C 1
ATOM 663 O O . ARG A 1 86 ? 0.605 6.835 -2.631 1.00 95.81 86 ARG A O 1
ATOM 670 N N . ILE A 1 87 ? 2.499 6.371 -3.758 1.00 96.06 87 ILE A N 1
ATOM 671 C CA . ILE A 1 87 ? 2.892 5.214 -2.944 1.00 96.06 87 ILE A CA 1
ATOM 672 C C . ILE A 1 87 ? 3.190 5.662 -1.507 1.00 96.06 87 ILE A C 1
ATOM 674 O O . ILE A 1 87 ? 2.688 5.050 -0.564 1.00 96.06 87 ILE A O 1
ATOM 678 N N . ASP A 1 88 ? 3.931 6.762 -1.326 1.00 95.50 88 ASP A N 1
ATOM 679 C CA . ASP A 1 88 ? 4.196 7.321 0.005 1.00 95.50 88 ASP A CA 1
ATOM 680 C C . ASP A 1 88 ? 2.896 7.714 0.721 1.00 95.50 88 ASP A C 1
ATOM 682 O O . ASP A 1 88 ? 2.684 7.314 1.867 1.00 95.50 88 ASP A O 1
ATOM 686 N N . ALA A 1 89 ? 1.987 8.406 0.025 1.00 95.44 89 ALA A N 1
ATOM 687 C CA . ALA A 1 89 ? 0.672 8.783 0.541 1.00 95.44 89 ALA A CA 1
ATOM 688 C C . ALA A 1 89 ? -0.226 7.569 0.847 1.00 95.44 89 ALA A C 1
ATOM 690 O O . ALA A 1 89 ? -0.960 7.589 1.830 1.00 95.44 89 ALA A O 1
ATOM 691 N N . LEU A 1 90 ? -0.155 6.490 0.063 1.00 96.00 90 LEU A N 1
ATOM 692 C CA . LEU A 1 90 ? -0.865 5.240 0.346 1.00 96.00 90 LEU A CA 1
ATOM 693 C C . LEU A 1 90 ? -0.351 4.584 1.635 1.00 96.00 90 LEU A C 1
ATOM 695 O O . LEU A 1 90 ? -1.146 4.129 2.451 1.00 96.00 90 LEU A O 1
ATOM 699 N N . ILE A 1 91 ? 0.968 4.532 1.826 1.00 95.06 91 ILE A N 1
ATOM 700 C CA . ILE A 1 91 ? 1.609 3.835 2.954 1.00 95.06 91 ILE A CA 1
ATOM 701 C C . ILE A 1 91 ? 1.542 4.660 4.246 1.00 95.06 91 ILE A C 1
ATOM 703 O O . ILE A 1 91 ? 1.337 4.117 5.334 1.00 95.06 91 ILE A O 1
ATOM 707 N N . ASN A 1 92 ?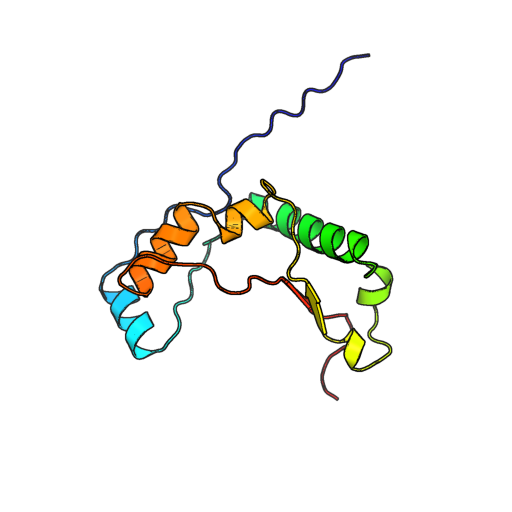 1.754 5.970 4.139 1.00 94.19 92 ASN A N 1
ATOM 708 C CA . ASN A 1 92 ? 1.946 6.872 5.275 1.00 94.19 92 ASN A CA 1
ATOM 709 C C . ASN A 1 92 ? 0.774 7.833 5.490 1.00 94.19 92 ASN A C 1
ATOM 711 O O . ASN A 1 92 ? 0.788 8.585 6.465 1.00 94.19 92 ASN A O 1
ATOM 715 N N . GLY A 1 93 ? -0.220 7.820 4.602 1.00 94.06 93 GLY A N 1
ATOM 716 C CA . GLY A 1 93 ? -1.367 8.712 4.668 1.00 94.06 93 GLY A CA 1
ATOM 717 C C . GLY A 1 93 ? -2.206 8.507 5.930 1.00 94.06 93 GLY A C 1
ATOM 718 O O . GLY A 1 93 ? -2.307 7.384 6.442 1.00 94.06 93 GLY A O 1
ATOM 719 N N . PRO A 1 94 ? -2.836 9.579 6.438 1.00 94.56 94 PRO A N 1
ATOM 720 C CA . PRO A 1 94 ? -3.577 9.535 7.692 1.00 94.56 94 PRO A CA 1
ATOM 721 C C . PRO A 1 94 ? -4.729 8.524 7.664 1.00 94.56 94 PRO A C 1
ATOM 723 O O . PRO A 1 94 ? -4.941 7.847 8.665 1.00 94.56 94 PRO A O 1
ATOM 726 N N . GLN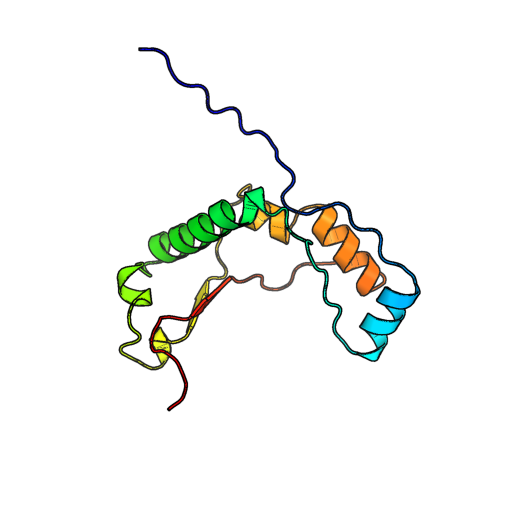 A 1 95 ? -5.414 8.346 6.528 1.00 95.69 95 GLN A N 1
ATOM 727 C CA . GLN A 1 95 ? -6.501 7.370 6.387 1.00 95.69 95 GLN A CA 1
ATOM 728 C C . GLN A 1 95 ? -6.000 5.927 6.557 1.00 95.69 95 GLN A C 1
ATOM 730 O O . GLN A 1 95 ? -6.561 5.161 7.340 1.00 95.69 95 GLN A O 1
ATOM 735 N N . THR A 1 96 ? -4.894 5.562 5.897 1.00 96.00 96 THR A N 1
ATOM 736 C CA . THR A 1 96 ? -4.273 4.236 6.058 1.00 96.00 96 THR A CA 1
ATOM 737 C C . THR A 1 96 ? -3.856 3.992 7.501 1.00 96.00 96 THR A C 1
ATOM 739 O O . THR A 1 96 ? -4.111 2.924 8.060 1.00 96.00 96 THR A O 1
ATOM 742 N N . LEU A 1 97 ? -3.237 4.995 8.129 1.00 95.44 97 LEU A N 1
ATOM 743 C CA . LEU A 1 97 ? -2.794 4.893 9.515 1.00 95.44 97 LEU A CA 1
ATOM 744 C C . LEU A 1 97 ? -3.956 4.804 10.499 1.00 95.44 97 LEU A C 1
ATOM 746 O O . LEU A 1 97 ? -3.824 4.084 11.487 1.00 95.44 97 LEU A O 1
ATOM 750 N N . ALA A 1 98 ? -5.071 5.489 10.247 1.00 95.69 98 ALA A N 1
ATOM 751 C CA . ALA A 1 98 ? -6.268 5.416 11.077 1.00 95.69 98 ALA A CA 1
ATOM 752 C C . ALA A 1 98 ? -6.862 4.001 11.062 1.00 95.69 98 ALA A C 1
ATOM 754 O O . ALA A 1 98 ? -7.060 3.410 12.126 1.00 95.69 98 ALA A O 1
ATOM 755 N N . VAL A 1 99 ? -7.038 3.417 9.871 1.00 96.94 99 VAL A N 1
ATOM 756 C CA . VAL A 1 99 ? -7.528 2.039 9.705 1.00 96.94 99 VAL A CA 1
ATOM 757 C C . VAL A 1 99 ? -6.585 1.039 10.374 1.00 96.94 99 VAL A C 1
ATOM 759 O O . VAL A 1 99 ? -7.019 0.242 11.207 1.00 96.94 99 VAL A O 1
ATOM 762 N N . ALA A 1 100 ? -5.282 1.116 10.091 1.00 96.81 100 ALA A N 1
ATOM 763 C CA . ALA A 1 100 ? -4.298 0.224 10.700 1.00 96.81 100 ALA A CA 1
ATOM 764 C C . ALA A 1 100 ? -4.277 0.353 12.232 1.00 96.81 100 ALA A C 1
ATOM 766 O O . ALA A 1 100 ? -4.286 -0.656 12.934 1.00 96.81 100 ALA A O 1
ATOM 767 N N . SER A 1 101 ? -4.311 1.583 12.758 1.00 97.19 101 SER A N 1
ATOM 768 C CA . SER A 1 101 ? -4.313 1.847 14.204 1.00 97.19 101 SER A CA 1
ATOM 769 C C . SER A 1 101 ? -5.558 1.273 14.880 1.00 97.19 101 SER A C 1
ATOM 771 O O . SER A 1 101 ? -5.482 0.706 15.973 1.00 97.19 101 SER A O 1
ATOM 773 N N . ARG A 1 102 ? -6.709 1.366 14.205 1.00 97.38 102 ARG A N 1
ATOM 774 C CA . ARG A 1 102 ? -7.975 0.818 14.687 1.00 97.38 102 ARG A CA 1
ATOM 775 C C . ARG A 1 102 ? -7.959 -0.709 14.757 1.00 97.38 102 ARG A C 1
ATOM 777 O O . ARG A 1 102 ? -8.428 -1.258 15.753 1.00 97.38 102 ARG A O 1
ATOM 784 N N . LEU A 1 103 ? -7.397 -1.380 13.751 1.00 97.50 103 LEU A N 1
ATOM 785 C CA . LEU A 1 103 ? -7.292 -2.843 13.711 1.00 97.50 103 LEU A CA 1
ATOM 786 C C . LEU A 1 103 ? -6.350 -3.389 14.791 1.00 97.50 103 LEU A C 1
ATOM 788 O O . LEU A 1 103 ? -6.703 -4.336 15.495 1.00 97.50 103 LEU A O 1
ATOM 792 N N . ILE A 1 104 ? -5.178 -2.770 14.968 1.00 95.62 104 ILE A N 1
ATOM 793 C CA . ILE A 1 104 ? -4.190 -3.225 15.960 1.00 95.62 104 ILE A CA 1
ATOM 794 C C . ILE A 1 104 ? -4.516 -2.773 17.394 1.00 95.62 104 ILE A C 1
ATOM 796 O O . ILE A 1 104 ? -3.983 -3.337 18.345 1.00 95.62 104 ILE A O 1
ATOM 800 N N . GLY A 1 105 ? -5.388 -1.771 17.569 1.00 95.75 105 GLY A N 1
ATOM 801 C CA . GLY A 1 105 ? -5.788 -1.247 18.880 1.00 95.75 105 GLY A CA 1
ATOM 802 C C . GLY A 1 105 ? -4.788 -0.273 19.512 1.00 95.75 105 GLY A C 1
ATOM 803 O O . GLY A 1 105 ? -4.711 -0.185 20.734 1.00 95.75 105 GLY A O 1
ATOM 804 N N . GLY A 1 106 ? -4.014 0.451 18.703 1.00 95.75 106 GLY A N 1
ATOM 805 C CA . GLY A 1 106 ? -2.967 1.361 19.168 1.00 95.75 106 GLY A CA 1
ATOM 806 C C . GLY A 1 106 ? -2.309 2.116 18.016 1.00 95.75 106 GLY A C 1
ATOM 807 O O . GLY A 1 106 ? -2.773 2.056 16.884 1.00 95.75 106 GLY A O 1
ATOM 808 N N . LYS A 1 107 ? -1.216 2.836 18.284 1.00 96.00 107 LYS A N 1
ATOM 809 C CA . LYS A 1 107 ? -0.505 3.605 17.251 1.00 96.00 107 LYS A CA 1
ATOM 810 C C . LYS A 1 107 ? 0.140 2.675 16.217 1.00 96.00 107 LYS A C 1
ATOM 812 O O .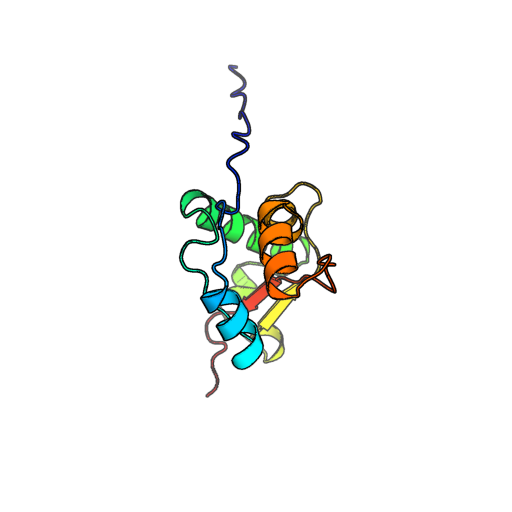 LYS A 1 107 ? 1.082 1.957 16.545 1.00 96.00 107 LYS A O 1
ATOM 817 N N . ALA A 1 108 ? -0.300 2.750 14.961 1.00 95.56 108 ALA A N 1
ATOM 818 C CA . ALA A 1 108 ? 0.324 2.008 13.868 1.00 95.56 108 ALA A CA 1
ATOM 819 C C . ALA A 1 108 ? 1.675 2.612 13.455 1.00 95.56 108 ALA A C 1
ATOM 821 O O . ALA A 1 108 ? 1.796 3.809 13.176 1.00 95.56 108 ALA A O 1
ATOM 822 N N . VAL A 1 109 ? 2.693 1.755 13.370 1.00 92.75 109 VAL A N 1
ATOM 823 C CA . VAL A 1 109 ? 4.032 2.085 12.870 1.00 92.75 109 VAL A CA 1
ATOM 824 C C . VAL A 1 109 ? 4.324 1.194 11.671 1.00 92.75 109 VAL A C 1
ATOM 826 O O . VAL A 1 109 ? 4.033 0.001 11.693 1.00 92.75 109 VAL A O 1
ATOM 829 N N . ARG A 1 110 ? 4.881 1.778 10.608 1.00 91.44 110 ARG A N 1
ATOM 830 C CA . ARG A 1 110 ? 5.258 1.026 9.412 1.00 91.44 110 ARG A CA 1
ATOM 831 C C . ARG A 1 110 ? 6.555 0.280 9.673 1.00 91.44 110 ARG A C 1
ATOM 833 O O . ARG A 1 110 ? 7.511 0.860 10.181 1.00 91.44 110 ARG A O 1
ATOM 840 N N . TYR A 1 111 ? 6.592 -0.979 9.264 1.00 91.94 111 TYR A N 1
ATOM 841 C CA . TYR A 1 111 ? 7.794 -1.792 9.299 1.00 91.94 111 TYR A CA 1
ATOM 842 C C . TYR A 1 111 ? 8.039 -2.375 7.911 1.00 91.94 111 TYR A C 1
ATOM 844 O O . TYR A 1 111 ? 7.213 -3.129 7.409 1.00 91.94 111 TYR A O 1
ATOM 852 N N . MET A 1 112 ? 9.157 -1.979 7.295 1.00 92.62 112 MET A N 1
ATOM 853 C CA . MET A 1 112 ? 9.641 -2.491 6.006 1.00 92.62 112 MET A CA 1
ATOM 854 C C . MET A 1 112 ? 8.575 -2.536 4.887 1.00 92.62 112 MET A C 1
ATOM 856 O O . MET A 1 112 ? 8.270 -3.617 4.385 1.00 92.62 112 MET A O 1
ATOM 860 N N . PRO A 1 113 ? 7.998 -1.394 4.464 1.00 94.00 113 PRO A N 1
ATOM 861 C CA . PRO A 1 113 ? 7.115 -1.381 3.301 1.00 94.00 113 PRO A CA 1
ATOM 862 C C . PRO A 1 113 ? 7.863 -1.816 2.030 1.00 94.00 113 PRO A C 1
ATOM 864 O O . PRO A 1 113 ? 9.020 -1.452 1.819 1.00 94.00 113 PRO A O 1
ATOM 867 N N . PHE A 1 114 ? 7.196 -2.582 1.168 1.00 94.88 114 PHE A N 1
ATOM 868 C CA . PHE A 1 114 ? 7.716 -2.961 -0.145 1.00 94.88 114 PHE A CA 1
ATOM 869 C C . PHE A 1 114 ? 6.586 -3.183 -1.150 1.00 94.88 114 PHE A C 1
ATOM 871 O O . PHE A 1 114 ? 5.458 -3.521 -0.792 1.00 94.88 114 PHE A O 1
ATOM 878 N N . THR A 1 115 ? 6.913 -3.026 -2.426 1.00 94.69 115 THR A N 1
ATOM 879 C CA . THR A 1 115 ? 6.084 -3.464 -3.550 1.00 94.69 115 THR A CA 1
ATOM 880 C C . THR A 1 115 ? 6.551 -4.840 -4.004 1.00 94.69 115 THR A C 1
ATOM 882 O O . THR A 1 115 ? 7.740 -5.151 -3.933 1.00 94.69 115 THR A O 1
ATOM 885 N N . ALA A 1 116 ? 5.621 -5.678 -4.458 1.00 92.88 116 ALA A N 1
ATOM 886 C CA . ALA A 1 116 ? 5.920 -6.995 -5.002 1.00 92.88 116 ALA A CA 1
ATOM 887 C C . ALA A 1 116 ? 5.200 -7.169 -6.339 1.00 92.88 116 ALA A C 1
ATOM 889 O O . ALA A 1 116 ? 3.972 -7.165 -6.393 1.00 92.88 116 ALA A O 1
ATOM 890 N N . VAL A 1 117 ? 5.965 -7.325 -7.418 1.00 92.19 117 VAL A N 1
ATOM 891 C CA . VAL A 1 117 ? 5.443 -7.473 -8.779 1.00 92.19 117 VAL A CA 1
ATOM 892 C C . VAL A 1 117 ? 5.855 -8.826 -9.333 1.00 92.19 117 VAL A C 1
ATOM 894 O O . VAL A 1 117 ? 7.024 -9.217 -9.298 1.00 92.19 117 VAL A O 1
ATOM 897 N N . LYS A 1 118 ? 4.870 -9.565 -9.839 1.00 89.75 118 LYS A N 1
ATOM 898 C CA . LYS A 1 118 ? 5.073 -10.876 -10.448 1.00 89.75 118 LYS A CA 1
ATOM 899 C C . LYS A 1 118 ? 5.293 -10.712 -11.947 1.00 89.75 118 LYS A C 1
ATOM 901 O O . LYS A 1 118 ? 4.468 -10.101 -12.621 1.00 89.75 118 LYS A O 1
ATOM 906 N N . ALA A 1 119 ? 6.367 -11.295 -12.473 1.00 85.62 119 ALA A N 1
ATOM 907 C CA . ALA A 1 119 ? 6.565 -11.350 -13.917 1.00 85.62 119 ALA A CA 1
ATOM 908 C C . ALA A 1 119 ? 5.589 -12.344 -14.570 1.00 85.62 119 ALA A C 1
ATOM 910 O O . ALA A 1 119 ? 5.243 -13.389 -13.997 1.00 85.62 119 ALA A O 1
ATOM 911 N N . ALA A 1 120 ? 5.173 -12.049 -15.800 1.00 81.25 120 ALA A N 1
ATOM 912 C CA . ALA A 1 120 ? 4.353 -12.957 -16.588 1.00 81.25 120 ALA A CA 1
ATOM 913 C C . ALA A 1 120 ? 5.101 -14.278 -16.871 1.00 81.25 120 ALA A C 1
ATOM 915 O O . ALA A 1 120 ? 6.331 -14.335 -16.959 1.00 81.25 120 ALA A O 1
ATOM 916 N N . GLY A 1 121 ? 4.353 -15.384 -16.943 1.00 71.75 121 GLY A N 1
ATOM 917 C CA . GLY A 1 121 ? 4.918 -16.732 -17.107 1.00 71.75 121 GLY A CA 1
ATOM 918 C C . GLY A 1 121 ? 5.624 -17.304 -15.865 1.00 71.75 121 GLY A C 1
ATOM 919 O O . GLY A 1 121 ? 6.118 -18.426 -15.909 1.00 71.75 121 GLY A O 1
ATOM 920 N N . GLY A 1 122 ? 5.643 -16.585 -14.735 1.00 59.84 122 GLY A N 1
ATOM 921 C CA . GLY A 1 122 ? 6.274 -17.015 -13.479 1.00 59.84 122 GLY A CA 1
ATOM 922 C C . GLY A 1 122 ? 5.457 -17.983 -12.607 1.00 59.84 122 GLY A C 1
ATOM 923 O O . GLY A 1 122 ? 5.810 -18.191 -11.447 1.00 59.84 122 GLY A O 1
ATOM 924 N N . GLY A 1 123 ? 4.361 -18.560 -13.113 1.00 57.50 123 GLY A N 1
ATOM 925 C CA . GLY A 1 123 ? 3.571 -19.576 -12.399 1.00 57.50 123 GLY A CA 1
ATOM 926 C C . GLY A 1 123 ? 4.387 -20.827 -12.038 1.00 57.50 123 GLY A C 1
ATOM 927 O O . GLY A 1 123 ? 5.444 -21.088 -12.624 1.00 57.50 123 GLY A O 1
ATOM 928 N N . GLY A 1 124 ? 3.937 -21.575 -11.027 1.00 55.16 124 GLY A N 1
ATOM 929 C CA . GLY A 1 124 ? 4.436 -22.931 -10.787 1.00 55.16 124 GLY A CA 1
ATOM 930 C C . GLY A 1 124 ? 4.075 -23.812 -11.984 1.00 55.16 124 GLY A C 1
ATOM 931 O O . GLY A 1 124 ? 2.963 -23.701 -12.493 1.00 55.16 124 GLY A O 1
ATOM 932 N N . LYS A 1 125 ? 5.033 -24.605 -12.466 1.00 49.16 125 LYS A N 1
ATOM 933 C CA . LYS A 1 125 ? 4.710 -25.826 -13.205 1.00 49.16 125 LYS A CA 1
ATOM 934 C C . LYS A 1 125 ? 4.474 -26.920 -12.180 1.00 49.16 125 LYS A C 1
ATOM 936 O O . LYS A 1 125 ? 5.202 -26.871 -11.160 1.00 49.16 125 LYS A O 1
#

Foldseek 3Di:
DDPDPPDPPPPQQFDQDDDDPVQLVVCVVVVDGDDPCRTPPVCVVVVVVQLQVQCVVVVCHPVLQQDPPDLCSQKDKDLDHDPPDSVNCCQPPPRNQVVVCSNVVHGDDDDRDMDMGGRPPSDDD

Sequence (125 aa):
MTSNTIQPESATIVRDIELTNAEVAFYKDQGFLPLPGFVHAAQIHALHEEILDVLQANGITRTMLSKATTKADKLRQCSQYLANSRIDALINGPQTLAVASRLIGGKAVRYMPFTAVKAAGGGGK

Secondary structure (DSSP, 8-state):
------------SB---PPPHHHHHHHHHHS----TT-B-HHHHHHHHHHHHHHHHHTT--HHHHHS--SGGGSEEEE----TTSHHHHHHH-HHHHHHHHHHHTS-----S--EEEEPTT----

Radius of gyration: 17.7 Å; chains: 1; bounding box: 35×55×44 Å

pLDDT: mean 87.61, std 15.99, range [36.22, 98.56]